Protein AF-A0A4Y6I8L6-F1 (afdb_monomer_lite)

Structure (mmCIF, N/CA/C/O backbone):
data_AF-A0A4Y6I8L6-F1
#
_entry.id   AF-A0A4Y6I8L6-F1
#
loop_
_atom_site.group_PDB
_atom_site.id
_atom_site.type_symbol
_atom_site.label_atom_id
_atom_site.label_alt_id
_atom_site.label_comp_id
_atom_site.label_asym_id
_atom_site.label_entity_id
_atom_site.label_seq_id
_atom_site.pdbx_PDB_ins_code
_ato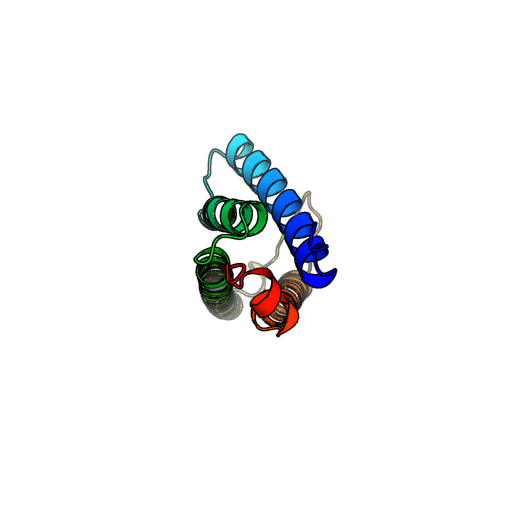m_site.Cartn_x
_atom_site.Cartn_y
_atom_site.Cartn_z
_atom_site.occupancy
_atom_site.B_iso_or_equiv
_atom_site.auth_seq_id
_atom_site.auth_comp_id
_atom_site.auth_asym_id
_atom_site.auth_atom_id
_atom_site.pdbx_PDB_model_num
ATOM 1 N N . MET A 1 1 ? 13.754 8.228 -23.280 1.00 47.00 1 MET A N 1
ATOM 2 C CA . MET A 1 1 ? 13.372 7.920 -21.880 1.00 47.00 1 MET A CA 1
ATOM 3 C C . MET A 1 1 ? 12.132 7.031 -21.893 1.00 47.00 1 MET A C 1
ATOM 5 O O . MET A 1 1 ? 11.126 7.441 -22.453 1.00 47.00 1 MET A O 1
ATOM 9 N N . LYS A 1 2 ? 12.188 5.802 -21.356 1.00 55.47 2 LYS A N 1
ATOM 10 C CA . LYS A 1 2 ? 11.017 4.900 -21.295 1.00 55.47 2 LYS A CA 1
ATOM 11 C C . LYS A 1 2 ? 9.965 5.553 -20.383 1.00 55.47 2 LYS A C 1
ATOM 13 O O . LYS A 1 2 ? 10.289 5.805 -19.221 1.00 55.47 2 LYS A O 1
ATOM 18 N N . SER A 1 3 ? 8.791 5.900 -20.911 1.00 67.31 3 SER A N 1
ATOM 19 C CA . SER A 1 3 ? 7.753 6.642 -20.174 1.00 67.31 3 SER A CA 1
ATOM 20 C C . SER A 1 3 ? 7.260 5.863 -18.949 1.00 67.31 3 SER A C 1
ATOM 22 O O . SER A 1 3 ? 7.286 4.630 -18.948 1.00 67.31 3 SER A O 1
ATOM 24 N N . TYR A 1 4 ? 6.845 6.573 -17.897 1.00 75.00 4 TYR A N 1
ATOM 25 C CA . TYR A 1 4 ? 6.211 5.950 -16.736 1.00 75.00 4 TYR A CA 1
ATOM 26 C C . TYR A 1 4 ? 4.853 5.379 -17.156 1.00 75.00 4 TYR A C 1
ATOM 28 O O . TYR A 1 4 ? 4.028 6.119 -17.695 1.00 75.00 4 TYR A O 1
ATOM 36 N N . PRO A 1 5 ? 4.579 4.089 -16.906 1.00 85.38 5 PRO A N 1
ATOM 37 C CA . PRO A 1 5 ? 3.242 3.571 -17.096 1.00 85.38 5 PRO A CA 1
ATOM 38 C C . PRO A 1 5 ? 2.271 4.307 -16.179 1.00 85.38 5 PRO A C 1
ATOM 40 O O . PRO A 1 5 ? 2.541 4.449 -14.984 1.00 85.38 5 PRO A O 1
ATOM 43 N N . TRP A 1 6 ? 1.129 4.712 -16.731 1.00 84.50 6 TRP A N 1
ATOM 44 C CA . TRP A 1 6 ? 0.060 5.399 -16.002 1.00 84.50 6 TRP A CA 1
ATOM 45 C C . TRP A 1 6 ? -0.254 4.792 -14.620 1.00 84.50 6 TRP A C 1
ATOM 47 O O . TRP A 1 6 ? -0.285 5.552 -13.654 1.00 84.50 6 TRP A O 1
ATOM 57 N N . PRO A 1 7 ? -0.383 3.454 -14.474 1.00 87.31 7 PRO A N 1
ATOM 58 C CA . PRO A 1 7 ? -0.692 2.836 -13.181 1.00 87.31 7 PRO A CA 1
ATOM 59 C C . PRO A 1 7 ? 0.379 3.058 -12.103 1.00 87.31 7 PRO A C 1
ATOM 61 O O . PRO A 1 7 ? 0.062 3.212 -10.927 1.00 87.31 7 PRO A O 1
ATOM 64 N N . ILE A 1 8 ? 1.658 3.080 -12.492 1.00 87.31 8 ILE A N 1
ATOM 65 C CA . ILE A 1 8 ? 2.766 3.320 -11.558 1.00 87.31 8 ILE A CA 1
ATOM 66 C C . ILE A 1 8 ? 2.837 4.805 -11.228 1.00 87.31 8 ILE A C 1
ATOM 68 O O . ILE A 1 8 ? 3.032 5.153 -10.074 1.00 87.31 8 ILE A O 1
ATOM 72 N N . ALA A 1 9 ? 2.644 5.682 -12.217 1.00 89.12 9 ALA A N 1
ATOM 73 C CA . ALA A 1 9 ? 2.649 7.123 -11.993 1.00 89.12 9 ALA A CA 1
ATOM 74 C C . ALA A 1 9 ? 1.577 7.542 -10.975 1.00 89.12 9 ALA A C 1
ATOM 76 O O . ALA A 1 9 ? 1.890 8.250 -10.020 1.00 89.12 9 ALA A O 1
ATOM 77 N N . SER A 1 10 ? 0.342 7.048 -11.124 1.00 88.81 10 SER A N 1
ATOM 78 C CA . SER A 1 10 ? -0.731 7.319 -10.163 1.00 88.81 10 SER A CA 1
ATOM 79 C C . SER A 1 10 ? -0.404 6.778 -8.773 1.00 88.81 10 SER A C 1
ATOM 81 O O . SER A 1 10 ? -0.583 7.486 -7.786 1.00 88.81 10 SER A O 1
ATOM 83 N N . LEU A 1 11 ? 0.135 5.555 -8.689 1.00 90.62 11 LEU A N 1
ATOM 84 C CA . LEU A 1 11 ? 0.525 4.949 -7.417 1.00 90.62 11 LEU A CA 1
ATOM 85 C C . LEU A 1 11 ? 1.620 5.763 -6.714 1.00 90.62 11 LEU A C 1
ATOM 87 O O . LEU A 1 11 ? 1.514 6.032 -5.522 1.00 90.62 11 LEU A O 1
ATOM 91 N N . THR A 1 12 ? 2.632 6.211 -7.458 1.00 90.56 12 THR A N 1
ATOM 92 C CA . THR A 1 12 ? 3.716 7.052 -6.940 1.00 90.56 12 THR A CA 1
ATOM 93 C C . THR A 1 12 ? 3.194 8.380 -6.408 1.00 90.56 12 THR A C 1
ATOM 95 O O . THR A 1 12 ? 3.625 8.808 -5.343 1.00 90.56 12 THR A O 1
ATOM 98 N N . ILE A 1 13 ? 2.250 9.024 -7.101 1.00 91.19 13 ILE A N 1
ATOM 99 C CA . ILE A 1 13 ? 1.636 10.275 -6.629 1.00 91.19 13 ILE A CA 1
ATOM 100 C C . ILE A 1 13 ? 0.877 10.033 -5.321 1.00 91.19 13 ILE A C 1
ATOM 102 O O . ILE A 1 13 ? 1.076 10.770 -4.356 1.00 91.19 13 ILE A O 1
ATOM 106 N N . CYS A 1 14 ? 0.063 8.976 -5.249 1.00 90.19 14 CYS A N 1
ATOM 107 C CA . CYS A 1 14 ? -0.633 8.605 -4.017 1.00 90.19 14 CYS A CA 1
ATOM 108 C C . CYS A 1 14 ? 0.345 8.329 -2.870 1.00 90.19 14 CYS A C 1
ATOM 110 O O . CYS A 1 14 ? 0.106 8.753 -1.744 1.00 90.19 14 CYS A O 1
ATOM 112 N N . TYR A 1 15 ? 1.455 7.651 -3.157 1.00 90.75 15 TYR A N 1
ATOM 113 C CA . TYR A 1 15 ? 2.481 7.342 -2.167 1.00 90.75 15 TYR A CA 1
ATOM 114 C C . TYR A 1 15 ? 3.207 8.601 -1.694 1.00 90.75 15 TYR A C 1
ATOM 116 O O . TYR A 1 15 ? 3.404 8.782 -0.499 1.00 90.75 15 TYR A O 1
ATOM 124 N N . LEU A 1 16 ? 3.536 9.527 -2.592 1.00 91.12 16 LEU A N 1
ATOM 125 C CA . LEU A 1 16 ? 4.123 10.808 -2.203 1.00 91.12 16 LEU A CA 1
ATOM 126 C C . LEU A 1 16 ? 3.185 11.594 -1.281 1.00 91.12 16 LEU A C 1
ATOM 128 O O . LEU A 1 16 ? 3.625 12.056 -0.234 1.00 91.12 16 LEU A O 1
ATOM 132 N N . LEU A 1 17 ? 1.895 11.684 -1.618 1.00 91.06 17 LEU A N 1
ATOM 133 C CA . LEU A 1 17 ? 0.897 12.348 -0.772 1.00 91.06 17 LEU A CA 1
ATOM 134 C C . LEU A 1 17 ? 0.732 11.652 0.588 1.00 91.06 17 LEU A C 1
ATOM 136 O O . LEU A 1 17 ? 0.656 12.312 1.620 1.00 91.06 17 LEU A O 1
ATOM 140 N N . ALA A 1 18 ? 0.703 10.319 0.614 1.00 87.69 18 ALA A N 1
ATOM 141 C CA . ALA A 1 18 ? 0.604 9.563 1.858 1.00 87.69 18 ALA A CA 1
ATOM 142 C C . ALA A 1 18 ? 1.859 9.726 2.731 1.00 87.69 18 ALA A C 1
ATOM 144 O O . ALA A 1 18 ? 1.746 9.868 3.947 1.00 87.69 18 ALA A O 1
ATOM 145 N N . ALA A 1 19 ? 3.048 9.750 2.127 1.00 87.75 19 ALA A N 1
ATOM 146 C CA . ALA A 1 19 ? 4.305 9.958 2.832 1.00 87.75 19 ALA A CA 1
ATOM 147 C C . ALA A 1 19 ? 4.394 11.369 3.428 1.00 87.75 19 ALA A C 1
ATOM 149 O O . ALA A 1 19 ? 4.793 11.506 4.584 1.00 87.75 19 ALA A O 1
ATOM 150 N N . THR A 1 20 ? 3.979 12.408 2.692 1.00 88.88 20 THR A N 1
ATOM 151 C CA . THR A 1 20 ? 3.972 13.779 3.222 1.00 88.88 20 THR A CA 1
ATOM 152 C C . THR A 1 20 ? 2.972 13.942 4.362 1.00 88.88 20 THR A C 1
ATOM 154 O O . THR A 1 20 ? 3.345 14.480 5.401 1.00 88.88 20 THR A O 1
ATOM 157 N N . LEU A 1 21 ? 1.750 13.413 4.224 1.00 88.06 21 LEU A N 1
ATOM 158 C CA . LEU A 1 21 ? 0.750 13.401 5.301 1.00 88.06 21 LEU A CA 1
ATOM 159 C C . LEU A 1 21 ? 1.209 12.580 6.515 1.00 88.06 21 LEU A C 1
ATOM 161 O O . LEU A 1 21 ? 0.981 12.954 7.663 1.00 88.06 21 LEU A O 1
ATOM 165 N N . GLY A 1 22 ? 1.880 11.455 6.271 1.00 84.62 22 GLY A N 1
ATOM 166 C CA . GLY A 1 22 ? 2.436 10.613 7.323 1.00 84.62 22 GLY A CA 1
ATOM 167 C C . GLY A 1 22 ? 3.560 11.307 8.090 1.00 84.62 22 GLY A C 1
ATOM 168 O O . GLY A 1 22 ? 3.630 11.183 9.310 1.00 84.62 22 GLY A O 1
ATOM 169 N N . MET A 1 23 ? 4.420 12.054 7.395 1.00 85.31 23 MET A N 1
ATOM 170 C CA . MET A 1 23 ? 5.480 12.846 8.020 1.00 85.31 23 MET A CA 1
ATOM 171 C C . MET A 1 23 ? 4.920 14.020 8.816 1.00 85.31 23 MET A C 1
ATOM 173 O O . MET A 1 23 ? 5.354 14.226 9.946 1.00 85.31 23 MET A O 1
ATOM 177 N N . THR A 1 24 ? 3.947 14.763 8.278 1.00 85.88 24 THR A N 1
ATOM 178 C CA . THR A 1 24 ? 3.318 15.856 9.033 1.00 85.88 24 THR A CA 1
ATOM 179 C C . THR A 1 24 ? 2.654 15.329 10.299 1.00 85.88 24 THR A C 1
ATOM 181 O O . THR A 1 24 ? 2.906 15.880 11.366 1.00 85.88 24 THR A O 1
ATOM 184 N N . TYR A 1 25 ? 1.918 14.214 10.217 1.00 83.06 25 TYR A N 1
ATOM 185 C CA . TYR A 1 25 ? 1.342 13.557 11.393 1.00 83.06 25 TYR A CA 1
ATOM 186 C C . TYR A 1 25 ? 2.412 13.126 12.406 1.00 83.06 25 TYR A C 1
ATOM 188 O O . TYR A 1 25 ? 2.284 13.398 13.600 1.00 83.06 25 TYR A O 1
ATOM 196 N N . ALA A 1 26 ? 3.495 12.496 11.943 1.00 85.25 26 ALA A N 1
ATOM 197 C CA . ALA A 1 26 ? 4.569 12.043 12.821 1.00 85.25 26 ALA A CA 1
ATOM 198 C C . ALA A 1 26 ? 5.243 13.199 13.573 1.00 85.25 26 ALA A C 1
ATOM 200 O O . ALA A 1 26 ? 5.537 13.064 14.760 1.00 85.25 26 ALA A O 1
ATOM 201 N N . ILE A 1 27 ? 5.436 14.341 12.905 1.00 85.88 27 ILE A N 1
ATOM 202 C CA . ILE A 1 27 ? 5.987 15.556 13.516 1.00 85.88 27 ILE A CA 1
ATOM 203 C C . ILE A 1 27 ? 5.011 16.122 14.553 1.00 85.88 27 ILE A C 1
ATOM 205 O O . ILE A 1 27 ? 5.424 16.437 15.665 1.00 85.88 27 ILE A O 1
ATOM 209 N N . THR A 1 28 ? 3.719 16.228 14.226 1.00 87.38 28 THR A N 1
ATOM 210 C CA . THR A 1 28 ? 2.723 16.824 15.134 1.00 87.38 28 THR A CA 1
ATOM 211 C C . THR A 1 28 ? 2.402 15.953 16.343 1.00 87.38 28 THR A C 1
ATOM 213 O O . THR A 1 28 ? 2.076 16.474 17.404 1.00 87.38 28 THR A O 1
ATOM 216 N N . SER A 1 29 ? 2.469 14.631 16.191 1.00 83.19 29 SER A N 1
ATOM 217 C C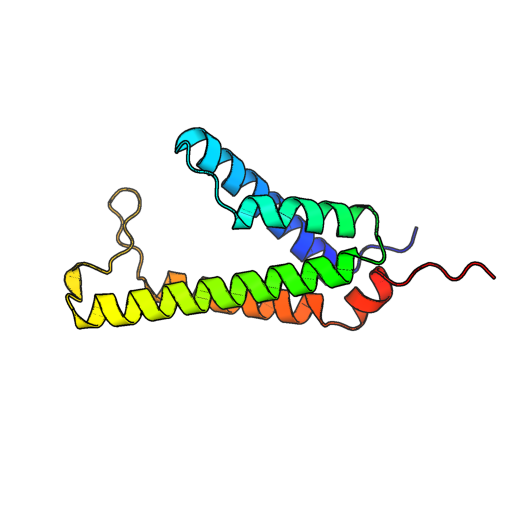A . SER A 1 29 ? 2.049 13.671 17.217 1.00 83.19 29 SER A CA 1
ATOM 218 C C . SER A 1 29 ? 3.219 12.992 17.931 1.00 83.19 29 SER A C 1
ATOM 220 O O . SER A 1 29 ? 2.979 12.130 18.771 1.00 83.19 29 SER A O 1
ATOM 222 N N . ALA A 1 30 ? 4.467 13.341 17.584 1.00 81.12 30 ALA A N 1
ATOM 223 C CA . ALA A 1 30 ? 5.693 12.686 18.055 1.00 81.12 30 ALA A CA 1
ATOM 224 C C . ALA A 1 30 ? 5.652 11.146 17.931 1.00 81.12 30 ALA A C 1
ATOM 226 O O . ALA A 1 30 ? 6.282 10.427 18.706 1.00 81.12 30 ALA A O 1
ATOM 227 N N . ASN A 1 31 ? 4.888 10.633 16.960 1.00 80.69 31 ASN A N 1
ATOM 228 C CA . ASN A 1 31 ? 4.608 9.212 16.805 1.00 80.69 31 ASN A CA 1
ATOM 229 C C . ASN A 1 31 ? 4.973 8.762 15.389 1.00 80.69 31 ASN A C 1
ATOM 231 O O . ASN A 1 31 ? 4.320 9.123 14.407 1.00 80.69 31 ASN A O 1
ATOM 235 N N . LEU A 1 32 ? 6.057 7.996 15.281 1.00 76.38 32 LEU A N 1
ATOM 236 C CA . LEU A 1 32 ? 6.559 7.509 14.003 1.00 76.38 32 LEU A CA 1
ATOM 237 C C . LEU A 1 32 ? 5.760 6.291 13.543 1.00 76.38 32 LEU A C 1
ATOM 239 O O . LEU A 1 32 ? 5.809 5.222 14.147 1.00 76.38 32 LEU A O 1
ATOM 243 N N . ASN A 1 33 ? 5.079 6.437 12.409 1.00 75.62 33 ASN A N 1
ATOM 244 C CA . ASN A 1 33 ? 4.382 5.331 11.775 1.00 75.62 33 ASN A CA 1
ATOM 245 C C . ASN A 1 33 ? 5.332 4.540 10.855 1.00 75.62 33 ASN A C 1
ATOM 247 O O . ASN A 1 33 ? 5.805 5.048 9.833 1.00 75.62 33 ASN A O 1
ATOM 251 N N . LEU A 1 34 ? 5.560 3.266 11.189 1.00 76.50 34 LEU A N 1
ATOM 252 C CA . LEU A 1 34 ? 6.382 2.335 10.408 1.00 76.50 34 LEU A CA 1
ATOM 253 C C . LEU A 1 34 ? 5.887 2.164 8.960 1.00 76.50 34 LEU A C 1
ATOM 255 O O . LEU A 1 34 ? 6.704 1.963 8.061 1.00 76.50 34 LEU A O 1
ATOM 259 N N . PHE A 1 35 ? 4.582 2.301 8.697 1.00 75.88 35 PHE A N 1
ATOM 260 C CA . PHE A 1 35 ? 4.030 2.221 7.339 1.00 75.88 35 PHE A CA 1
ATOM 261 C C . PHE A 1 35 ? 4.450 3.405 6.463 1.00 75.88 35 PHE A C 1
ATOM 263 O O . PHE A 1 35 ? 4.693 3.222 5.268 1.00 75.88 35 PHE A O 1
ATOM 270 N N . SER A 1 36 ? 4.585 4.598 7.047 1.00 79.88 36 SER A N 1
ATOM 271 C CA . SER A 1 36 ? 5.073 5.791 6.344 1.00 79.88 36 SER A CA 1
ATOM 272 C C . SER A 1 36 ? 6.572 5.685 6.056 1.00 79.88 36 SER A C 1
ATOM 274 O O . SER A 1 36 ? 7.024 6.045 4.973 1.00 79.88 36 SER A O 1
ATOM 276 N N . LEU A 1 37 ? 7.344 5.121 6.991 1.00 82.75 37 LEU A N 1
ATOM 277 C CA . LEU A 1 37 ? 8.780 4.884 6.806 1.00 82.75 37 LEU A CA 1
ATOM 278 C C . LEU A 1 37 ? 9.057 3.808 5.750 1.00 82.75 37 LEU A C 1
ATOM 280 O O . LEU A 1 37 ? 9.921 3.997 4.897 1.00 82.75 37 LEU A O 1
ATOM 284 N N . GLY A 1 38 ? 8.291 2.711 5.754 1.00 83.69 38 GLY A N 1
ATOM 285 C CA . GLY A 1 38 ? 8.423 1.627 4.775 1.00 83.69 38 GLY A CA 1
ATOM 286 C C . GLY A 1 38 ? 8.130 2.051 3.331 1.00 83.69 38 GLY A C 1
ATOM 287 O O . GLY A 1 38 ? 8.600 1.407 2.396 1.00 83.69 38 GLY A O 1
ATOM 288 N N . MET A 1 39 ? 7.414 3.160 3.135 1.00 89.06 39 MET A N 1
ATOM 289 C CA . MET A 1 39 ? 7.116 3.705 1.811 1.00 89.06 39 MET A CA 1
ATOM 290 C C . MET A 1 39 ? 8.323 4.399 1.162 1.00 89.06 39 MET A C 1
ATOM 292 O O . MET A 1 39 ? 8.447 4.400 -0.063 1.00 89.06 39 MET A O 1
ATOM 296 N N . ILE A 1 40 ? 9.239 4.956 1.961 1.00 89.81 40 ILE A N 1
ATOM 297 C CA . ILE A 1 40 ? 10.435 5.661 1.475 1.00 89.81 40 ILE A CA 1
ATOM 298 C C . ILE A 1 40 ? 11.300 4.764 0.573 1.00 89.81 40 ILE A C 1
ATOM 300 O O . ILE A 1 40 ? 11.540 5.148 -0.574 1.00 89.81 40 ILE A O 1
ATOM 304 N N . PRO A 1 41 ? 11.746 3.564 1.000 1.00 89.81 41 PRO A N 1
ATOM 305 C CA . PRO A 1 41 ? 12.550 2.705 0.138 1.00 89.81 41 PRO A CA 1
ATOM 306 C C . PRO A 1 41 ? 11.785 2.257 -1.115 1.00 89.81 41 PRO A C 1
ATOM 308 O O . PRO A 1 41 ? 12.391 2.136 -2.176 1.00 89.81 41 PRO A O 1
ATOM 311 N N . VAL A 1 42 ? 10.458 2.090 -1.050 1.00 92.50 42 VAL A N 1
ATOM 312 C CA . VAL A 1 42 ? 9.636 1.783 -2.236 1.00 92.50 42 VAL A CA 1
ATOM 313 C C . VAL A 1 42 ? 9.680 2.929 -3.250 1.00 92.50 42 VAL A C 1
ATOM 315 O O . VAL A 1 42 ? 9.922 2.689 -4.434 1.00 92.50 42 VAL A O 1
ATOM 318 N N . LEU A 1 43 ? 9.506 4.173 -2.794 1.00 92.50 43 LEU A N 1
ATOM 319 C CA . LEU A 1 43 ? 9.595 5.368 -3.637 1.00 92.50 43 LEU A CA 1
ATOM 320 C C . LEU A 1 43 ? 10.983 5.517 -4.271 1.00 92.50 43 LEU A C 1
ATOM 322 O O . LEU A 1 43 ? 11.080 5.784 -5.469 1.00 92.50 43 LEU A O 1
ATOM 326 N N . VAL A 1 44 ? 12.050 5.274 -3.503 1.00 92.50 44 VAL A N 1
ATOM 327 C CA . VAL A 1 44 ? 13.429 5.271 -4.019 1.00 92.50 44 VAL A CA 1
ATOM 328 C C . VAL A 1 44 ? 13.603 4.201 -5.099 1.00 92.50 44 VAL A C 1
ATOM 330 O O . VAL A 1 44 ? 14.155 4.484 -6.162 1.00 92.50 44 VAL A O 1
ATOM 333 N N . GLY A 1 45 ? 13.078 2.993 -4.877 1.00 90.75 45 GLY A N 1
ATOM 334 C CA . GLY A 1 45 ? 13.134 1.903 -5.851 1.00 90.75 45 GLY A CA 1
ATOM 335 C C . GLY A 1 45 ? 12.414 2.232 -7.156 1.00 90.75 45 GLY A C 1
ATOM 336 O O . GLY A 1 45 ? 12.950 1.969 -8.233 1.00 90.75 45 GLY A O 1
ATOM 337 N N . ILE A 1 46 ? 11.231 2.851 -7.074 1.00 90.38 46 ILE A N 1
ATOM 338 C CA . ILE A 1 46 ? 10.468 3.316 -8.243 1.00 90.38 46 ILE A CA 1
ATOM 339 C C . ILE A 1 46 ? 11.238 4.406 -8.999 1.00 90.38 46 ILE A C 1
ATOM 341 O O . ILE A 1 46 ? 11.358 4.324 -10.222 1.00 90.38 46 ILE A O 1
ATOM 345 N N . TYR A 1 47 ? 11.771 5.400 -8.284 1.00 90.75 47 TYR A N 1
ATOM 346 C CA . TYR A 1 47 ? 12.501 6.523 -8.875 1.00 90.75 47 TYR A CA 1
ATOM 347 C C . TYR A 1 47 ? 13.763 6.063 -9.614 1.00 90.75 47 TYR A C 1
ATOM 349 O O . TYR A 1 47 ? 13.985 6.449 -10.762 1.00 90.75 47 TYR A O 1
ATOM 357 N N . LEU A 1 48 ? 14.550 5.185 -8.985 1.00 89.94 48 LEU A N 1
ATOM 358 C CA . LEU A 1 48 ? 15.777 4.634 -9.563 1.00 89.94 48 LEU A CA 1
ATOM 359 C C . LEU A 1 48 ? 15.523 3.526 -10.592 1.00 89.94 48 LEU A C 1
ATOM 361 O O . LEU A 1 48 ? 16.458 3.107 -11.268 1.00 89.94 48 LEU A O 1
ATOM 365 N N . ARG A 1 49 ? 14.280 3.035 -10.707 1.00 86.62 49 ARG A N 1
ATOM 366 C CA . ARG A 1 49 ? 13.919 1.845 -11.502 1.00 86.62 49 ARG A CA 1
ATOM 367 C C . ARG A 1 49 ? 14.789 0.636 -11.167 1.00 86.62 49 ARG A C 1
ATOM 369 O O . ARG A 1 49 ? 15.142 -0.144 -12.045 1.00 86.62 49 ARG A O 1
ATOM 376 N N . ALA A 1 50 ? 15.149 0.512 -9.897 1.00 87.94 50 ALA A N 1
ATOM 377 C CA . ALA A 1 50 ? 16.052 -0.528 -9.452 1.00 87.94 50 ALA A CA 1
ATOM 378 C C . ALA A 1 50 ? 15.369 -1.899 -9.511 1.00 87.94 50 ALA A C 1
ATOM 380 O O . ALA A 1 50 ? 14.180 -2.014 -9.206 1.00 87.94 50 ALA A O 1
ATOM 381 N N . ASP A 1 51 ? 16.129 -2.949 -9.816 1.00 84.25 51 ASP A N 1
ATOM 382 C CA . ASP A 1 51 ? 15.607 -4.319 -9.934 1.00 84.25 51 ASP A CA 1
ATOM 383 C C . ASP A 1 51 ? 14.930 -4.802 -8.634 1.00 84.25 51 ASP A C 1
ATOM 385 O O . ASP A 1 51 ? 13.946 -5.546 -8.655 1.00 84.25 51 ASP A O 1
ATOM 389 N N . TRP A 1 52 ? 15.399 -4.310 -7.481 1.00 88.44 52 TRP A N 1
ATOM 390 C CA . TRP A 1 52 ? 14.811 -4.582 -6.167 1.00 88.44 52 TRP A CA 1
ATOM 391 C C . TRP A 1 52 ? 13.512 -3.807 -5.895 1.00 88.44 52 TRP A C 1
ATOM 393 O O . TRP A 1 52 ? 12.751 -4.181 -5.001 1.00 88.44 52 TRP A O 1
ATOM 403 N N . GLY A 1 53 ? 13.219 -2.748 -6.656 1.00 90.88 53 GLY A N 1
ATOM 404 C CA . GLY A 1 53 ? 12.061 -1.876 -6.442 1.00 90.88 53 GLY A CA 1
ATOM 405 C C . GLY A 1 53 ? 10.731 -2.614 -6.586 1.00 90.88 53 GLY A C 1
ATOM 406 O O . GLY A 1 53 ? 9.814 -2.403 -5.793 1.00 90.88 53 GLY A O 1
ATOM 407 N N . LEU A 1 54 ? 10.647 -3.560 -7.528 1.00 91.69 54 LEU A N 1
ATOM 408 C CA . LEU A 1 54 ? 9.469 -4.417 -7.685 1.00 91.69 54 LEU A CA 1
ATOM 409 C C . LEU A 1 54 ? 9.256 -5.333 -6.473 1.00 91.69 54 LEU A C 1
ATOM 411 O O . LEU A 1 54 ? 8.118 -5.553 -6.055 1.00 91.69 54 LEU A O 1
ATOM 415 N N . LEU A 1 55 ? 10.345 -5.884 -5.930 1.00 93.50 55 LEU A N 1
ATOM 416 C CA . LEU A 1 55 ? 10.297 -6.764 -4.768 1.00 93.50 55 LEU A CA 1
ATOM 417 C C . LEU A 1 55 ? 9.843 -5.989 -3.530 1.00 93.50 55 LEU A C 1
ATOM 419 O O . LEU A 1 55 ? 8.915 -6.430 -2.855 1.00 93.50 55 LEU A O 1
ATOM 423 N N . LEU A 1 56 ? 10.425 -4.812 -3.280 1.00 93.69 56 LEU A N 1
ATOM 424 C CA . LEU A 1 56 ? 10.027 -3.971 -2.150 1.00 93.69 56 LEU A CA 1
ATOM 425 C C . LEU A 1 56 ? 8.593 -3.464 -2.273 1.00 93.69 56 LEU A C 1
ATOM 427 O O . LEU A 1 56 ? 7.880 -3.479 -1.276 1.00 93.69 56 LEU A O 1
ATOM 431 N N . LEU A 1 57 ? 8.134 -3.084 -3.470 1.00 92.75 57 LEU A N 1
ATOM 432 C CA . LEU A 1 57 ? 6.740 -2.687 -3.681 1.00 92.75 57 LEU A CA 1
ATOM 433 C C . LEU A 1 57 ? 5.771 -3.810 -3.280 1.00 92.75 57 LEU A C 1
ATOM 435 O O . LEU A 1 57 ? 4.807 -3.578 -2.555 1.00 92.75 57 LEU A O 1
ATOM 439 N N . ARG A 1 58 ? 6.036 -5.044 -3.723 1.00 94.56 58 ARG A N 1
ATOM 440 C CA . ARG A 1 58 ? 5.190 -6.200 -3.388 1.00 94.56 58 ARG A CA 1
ATOM 441 C C . ARG A 1 58 ? 5.244 -6.545 -1.906 1.00 94.56 58 ARG A C 1
ATOM 443 O O . ARG A 1 58 ? 4.204 -6.840 -1.323 1.00 94.56 58 ARG A O 1
ATOM 450 N N . LEU A 1 59 ? 6.431 -6.491 -1.303 1.00 93.88 59 LEU A N 1
ATOM 451 C CA . LEU A 1 59 ? 6.609 -6.740 0.125 1.00 93.88 59 LEU A CA 1
ATOM 452 C C . LEU A 1 59 ? 5.863 -5.696 0.963 1.00 93.88 59 LEU A C 1
ATOM 454 O O . LEU A 1 59 ? 5.149 -6.054 1.894 1.00 93.88 59 LEU A O 1
ATOM 458 N N . TYR A 1 60 ? 5.975 -4.421 0.595 1.00 92.75 60 TYR A N 1
ATOM 459 C CA . TYR A 1 60 ? 5.283 -3.320 1.255 1.00 92.75 60 TYR A CA 1
ATOM 460 C C . TYR A 1 60 ? 3.763 -3.509 1.232 1.00 92.75 60 TYR A C 1
ATOM 462 O O . TYR A 1 60 ? 3.115 -3.446 2.274 1.00 92.75 60 TYR A O 1
ATOM 470 N N . ILE A 1 61 ? 3.205 -3.836 0.064 1.00 92.94 61 ILE A N 1
ATOM 471 C CA . ILE A 1 61 ? 1.772 -4.108 -0.093 1.00 92.94 61 ILE A CA 1
ATOM 472 C C . ILE A 1 61 ? 1.352 -5.332 0.734 1.00 92.94 61 ILE A C 1
ATOM 474 O O . ILE A 1 61 ? 0.300 -5.302 1.369 1.00 92.94 61 ILE A O 1
ATOM 478 N N . ALA A 1 62 ? 2.159 -6.396 0.782 1.00 93.06 62 ALA A N 1
ATOM 479 C CA . ALA A 1 62 ? 1.861 -7.571 1.601 1.00 93.06 62 ALA A CA 1
ATOM 480 C C . ALA A 1 62 ? 1.836 -7.240 3.105 1.00 93.06 62 ALA A C 1
ATOM 482 O O . ALA A 1 62 ? 0.915 -7.646 3.812 1.00 93.06 62 ALA A O 1
ATOM 483 N N . ILE A 1 63 ? 2.800 -6.451 3.586 1.00 93.00 63 ILE A N 1
ATOM 484 C CA . ILE A 1 63 ? 2.849 -5.992 4.981 1.00 93.00 63 ILE A CA 1
ATOM 485 C C . ILE A 1 63 ? 1.641 -5.101 5.306 1.00 93.00 63 ILE A C 1
ATOM 487 O O . ILE A 1 63 ? 1.028 -5.267 6.359 1.00 93.00 63 ILE A O 1
ATOM 491 N N . GLN A 1 64 ? 1.245 -4.201 4.399 1.00 91.38 64 GLN A N 1
ATOM 492 C CA . GLN A 1 64 ? 0.026 -3.402 4.564 1.00 91.38 64 GLN A CA 1
ATOM 493 C C . GLN A 1 64 ? -1.233 -4.273 4.647 1.00 91.38 64 GLN A C 1
ATOM 495 O O . GLN A 1 64 ? -2.086 -4.027 5.496 1.00 91.38 64 GLN A O 1
ATOM 500 N N . ALA A 1 65 ? -1.342 -5.320 3.825 1.00 92.44 65 ALA A N 1
ATOM 501 C CA . ALA A 1 65 ? -2.472 -6.244 3.894 1.00 92.44 65 ALA A CA 1
ATOM 502 C C . ALA A 1 65 ? -2.548 -6.945 5.260 1.00 92.44 65 ALA A C 1
ATOM 504 O O . ALA A 1 65 ? -3.621 -7.008 5.859 1.00 92.44 65 ALA A O 1
ATOM 505 N N . LEU A 1 66 ? -1.410 -7.417 5.783 1.00 92.81 66 LEU A N 1
ATOM 506 C CA . LEU A 1 66 ? -1.335 -8.019 7.117 1.00 92.81 66 LEU A CA 1
ATOM 507 C C . LEU A 1 66 ? -1.762 -7.032 8.208 1.00 92.81 66 LEU A C 1
ATOM 509 O O . LEU A 1 66 ? -2.513 -7.399 9.108 1.00 92.81 66 LEU A O 1
ATOM 513 N N . ALA A 1 67 ? -1.339 -5.773 8.101 1.00 89.88 67 ALA A N 1
ATOM 514 C CA . ALA A 1 67 ? -1.732 -4.726 9.032 1.00 89.88 67 ALA A CA 1
ATOM 515 C C . ALA A 1 67 ? -3.239 -4.454 9.002 1.00 89.88 67 ALA A C 1
ATOM 517 O O . ALA A 1 67 ? -3.869 -4.390 10.054 1.00 89.88 67 ALA A O 1
ATOM 518 N N . ILE A 1 68 ? -3.831 -4.352 7.808 1.00 89.62 68 ILE A N 1
ATOM 519 C CA . ILE A 1 68 ? -5.280 -4.179 7.648 1.00 89.62 68 ILE A CA 1
ATOM 520 C C . ILE A 1 68 ? -6.024 -5.369 8.259 1.00 89.62 68 ILE A C 1
ATOM 522 O O . ILE A 1 68 ? -6.998 -5.158 8.976 1.00 89.62 68 ILE A O 1
ATOM 526 N N . MET A 1 69 ? -5.562 -6.606 8.044 1.00 90.25 69 MET A N 1
ATOM 527 C CA . MET A 1 69 ? -6.185 -7.787 8.655 1.00 90.25 69 MET A CA 1
ATOM 528 C C . MET A 1 69 ? -6.077 -7.783 10.183 1.00 90.25 69 MET A C 1
ATOM 530 O O . MET A 1 69 ? -7.053 -8.107 10.862 1.00 90.25 69 MET A O 1
ATOM 534 N N . ALA A 1 70 ? -4.929 -7.380 10.734 1.00 90.56 70 ALA A N 1
ATOM 535 C CA . ALA A 1 70 ? -4.750 -7.254 12.177 1.00 90.56 70 ALA A CA 1
ATOM 536 C C . ALA A 1 70 ? -5.696 -6.192 12.762 1.00 90.56 70 ALA A C 1
ATOM 538 O O . ALA A 1 70 ? -6.407 -6.463 13.726 1.00 90.56 70 ALA A O 1
ATOM 539 N N . LEU A 1 71 ? -5.772 -5.014 12.135 1.00 88.00 71 LEU A N 1
ATOM 540 C CA . LEU A 1 71 ? -6.672 -3.934 12.546 1.00 88.00 71 LEU A CA 1
ATOM 541 C C . LEU A 1 71 ? -8.146 -4.338 12.426 1.00 88.00 71 LEU A C 1
ATOM 543 O O . LEU A 1 71 ? -8.925 -4.068 13.336 1.00 88.00 71 LEU A O 1
ATOM 547 N N . ALA A 1 72 ? -8.528 -5.019 11.344 1.00 85.00 72 ALA A N 1
ATOM 548 C CA . ALA A 1 72 ? -9.887 -5.510 11.144 1.00 85.00 72 ALA A CA 1
ATOM 549 C C . ALA A 1 72 ? -10.277 -6.545 12.206 1.00 85.00 72 ALA A C 1
ATOM 551 O O . ALA A 1 72 ? -11.358 -6.451 12.781 1.00 85.00 72 ALA A O 1
ATOM 552 N N . THR A 1 73 ? -9.386 -7.490 12.516 1.00 87.38 73 THR A N 1
ATOM 553 C CA . THR A 1 73 ? -9.618 -8.495 13.565 1.00 87.38 73 THR A CA 1
ATOM 554 C C . THR A 1 73 ? -9.817 -7.823 14.922 1.00 87.38 73 THR A C 1
ATOM 556 O O . THR A 1 73 ? -10.801 -8.097 15.608 1.00 87.38 73 THR A O 1
ATOM 559 N N . THR A 1 74 ? -8.942 -6.878 15.276 1.00 88.25 74 THR A N 1
ATOM 560 C CA . THR A 1 74 ? -9.067 -6.095 16.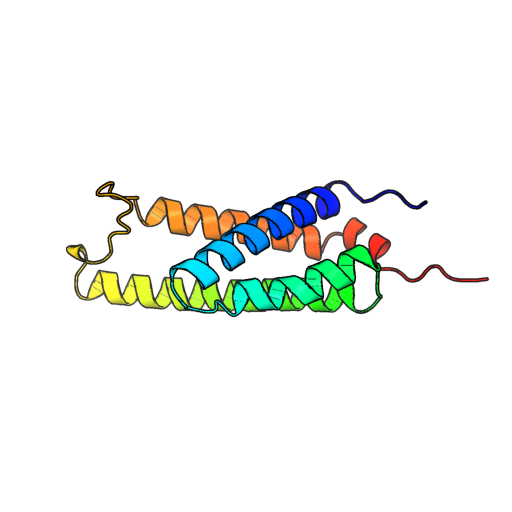512 1.00 88.25 74 THR A CA 1
ATOM 561 C C . THR A 1 74 ? -10.377 -5.310 16.554 1.00 88.25 74 THR A C 1
ATOM 563 O O . THR A 1 74 ? -11.047 -5.296 17.583 1.00 88.25 74 THR A O 1
ATOM 566 N N . ALA A 1 75 ? -10.788 -4.701 15.439 1.00 83.12 75 ALA A N 1
ATOM 567 C CA . ALA A 1 75 ? -12.041 -3.956 15.355 1.00 83.12 75 ALA A CA 1
ATOM 568 C C . ALA A 1 75 ? -13.276 -4.856 15.527 1.00 83.12 75 ALA A C 1
ATOM 570 O O . ALA A 1 75 ? -14.211 -4.474 16.227 1.00 83.12 75 ALA A O 1
ATOM 571 N N . VAL A 1 76 ? -13.276 -6.058 14.939 1.00 84.81 76 VAL A N 1
ATOM 572 C CA . VAL A 1 76 ? -14.365 -7.037 15.105 1.00 84.81 76 VAL A CA 1
ATOM 573 C C . VAL A 1 76 ? -14.475 -7.483 16.561 1.00 84.81 76 VAL A C 1
ATOM 575 O O . VAL A 1 76 ? -15.577 -7.494 17.107 1.00 84.81 76 VAL A O 1
ATOM 578 N N . ILE A 1 77 ? -13.349 -7.799 17.207 1.00 87.69 77 ILE A N 1
ATOM 579 C CA . ILE A 1 77 ? -13.327 -8.184 18.626 1.00 87.69 77 ILE A CA 1
ATOM 580 C C . ILE A 1 77 ? -13.837 -7.030 19.500 1.00 87.69 77 ILE A C 1
ATOM 582 O O . ILE A 1 77 ? -14.706 -7.234 20.344 1.00 87.69 77 ILE A O 1
ATOM 586 N N . ALA A 1 78 ? -13.357 -5.805 19.270 1.00 85.00 78 ALA A N 1
ATOM 587 C CA . ALA A 1 78 ? -13.805 -4.627 20.011 1.00 85.00 78 ALA A CA 1
ATOM 588 C C . ALA A 1 78 ? -15.314 -4.384 19.851 1.00 85.00 78 ALA A C 1
ATOM 590 O O . ALA A 1 78 ? -16.001 -4.082 20.825 1.00 85.00 78 ALA A O 1
ATOM 591 N N . TRP A 1 79 ? -15.847 -4.582 18.641 1.00 82.88 79 TRP A N 1
ATOM 592 C CA . TRP A 1 79 ? -17.274 -4.427 18.362 1.00 82.88 79 TRP A CA 1
ATOM 593 C C . TRP A 1 79 ? -18.133 -5.461 19.097 1.00 82.88 79 TRP A C 1
ATOM 595 O O . TRP A 1 79 ? -19.232 -5.132 19.539 1.00 82.88 79 TRP A O 1
ATOM 605 N N . GLN A 1 80 ? -17.622 -6.682 19.279 1.00 87.44 80 GLN A N 1
ATOM 606 C CA . GLN A 1 80 ? -18.294 -7.717 20.069 1.00 87.44 80 GLN A CA 1
ATOM 607 C C . GLN A 1 80 ? -18.309 -7.402 21.570 1.00 87.44 80 GLN A C 1
ATOM 609 O O . GLN A 1 80 ? -19.275 -7.749 22.245 1.00 87.44 80 GLN A O 1
ATOM 614 N N . ILE A 1 81 ? -17.263 -6.756 22.096 1.00 89.44 81 ILE A N 1
ATOM 615 C CA . ILE A 1 81 ? -17.172 -6.404 23.520 1.00 89.44 81 ILE A CA 1
ATOM 616 C C . ILE A 1 81 ? -18.051 -5.189 23.831 1.00 89.44 81 ILE A C 1
ATOM 618 O O . ILE A 1 81 ? -18.863 -5.241 24.753 1.00 89.44 81 ILE A O 1
ATOM 622 N N . ASN A 1 82 ? -17.896 -4.094 23.078 1.00 85.25 82 ASN A N 1
ATOM 623 C CA . ASN A 1 82 ? -18.666 -2.875 23.301 1.00 85.25 82 ASN A CA 1
ATOM 624 C C . ASN A 1 82 ? -18.909 -2.104 21.986 1.00 85.25 82 ASN A C 1
ATOM 626 O O . ASN A 1 82 ? -18.095 -1.272 21.575 1.00 85.25 82 ASN A O 1
ATOM 630 N N . PRO A 1 83 ? -20.051 -2.319 21.308 1.00 74.44 83 PRO A N 1
ATOM 631 C CA . PRO A 1 83 ? -20.279 -1.802 19.957 1.00 74.44 83 PRO A CA 1
ATOM 632 C C . PRO A 1 83 ? -20.364 -0.272 19.887 1.00 74.44 83 PRO A C 1
ATOM 634 O O . PRO A 1 83 ? -20.200 0.302 18.813 1.00 74.44 83 PRO A O 1
ATOM 637 N N . LYS A 1 84 ? -20.616 0.402 21.018 1.00 74.38 84 LYS A N 1
ATOM 638 C CA . LYS A 1 84 ? -20.749 1.866 21.088 1.00 74.38 84 LYS A CA 1
ATOM 639 C C . LYS A 1 84 ? -19.409 2.605 21.101 1.00 74.38 84 LYS A C 1
ATOM 641 O O . LYS A 1 84 ? -19.390 3.798 20.820 1.00 74.38 84 LYS A O 1
ATOM 646 N N . GLU A 1 85 ? -18.313 1.919 21.412 1.00 69.38 85 GLU A N 1
ATOM 647 C CA . GLU A 1 85 ? -16.981 2.532 21.527 1.00 69.38 85 GLU A CA 1
ATOM 648 C C . GLU A 1 85 ? -16.177 2.464 20.221 1.00 69.38 85 GLU A C 1
ATOM 650 O O . GLU A 1 85 ? -15.166 3.146 20.073 1.00 69.38 85 GLU A O 1
ATOM 655 N N . VAL A 1 86 ? -16.648 1.705 19.227 1.00 68.81 86 VAL A N 1
ATOM 656 C CA . VAL A 1 86 ? -15.951 1.508 17.947 1.00 68.81 86 VAL A CA 1
ATOM 657 C C . VAL A 1 86 ? -16.374 2.566 16.921 1.00 68.81 86 VAL A C 1
ATOM 659 O O . VAL A 1 86 ? -16.895 2.267 15.846 1.00 68.81 86 VAL A O 1
ATOM 662 N N . VAL A 1 87 ? -16.178 3.835 17.274 1.00 70.56 87 VAL A N 1
ATOM 663 C CA . VAL A 1 87 ? -16.492 4.988 16.420 1.00 70.56 87 VAL A CA 1
ATOM 664 C C . VAL A 1 87 ? -15.241 5.802 16.139 1.00 70.56 87 VAL A C 1
ATOM 666 O O . VAL A 1 87 ? -14.533 6.229 17.046 1.00 70.56 87 VAL A O 1
ATOM 669 N N . VAL A 1 88 ? -14.987 6.052 14.857 1.00 72.44 88 VAL A N 1
ATOM 670 C CA . VAL A 1 88 ? -13.924 6.960 14.431 1.00 72.44 88 VAL A CA 1
ATOM 671 C C . VAL A 1 88 ? -14.489 8.373 14.496 1.00 72.44 88 VAL A C 1
ATOM 673 O O . VAL A 1 88 ? -15.450 8.680 13.797 1.00 72.44 88 VAL A O 1
ATOM 676 N N . GLN A 1 89 ? -13.925 9.231 15.344 1.00 78.38 89 GLN A N 1
ATOM 677 C CA . GLN A 1 89 ? -14.339 10.630 15.451 1.00 78.38 89 GLN A CA 1
ATOM 678 C C . GLN A 1 89 ? -13.207 11.547 14.995 1.00 78.38 89 GLN A C 1
ATOM 680 O O . GLN A 1 89 ? -12.072 11.409 15.446 1.00 78.38 89 GLN A O 1
ATOM 685 N N . TRP A 1 90 ? -13.520 12.496 14.115 1.00 72.81 90 TRP A N 1
ATOM 686 C CA . TRP A 1 90 ? -12.591 13.537 13.679 1.00 72.81 90 TRP A CA 1
ATOM 687 C C . TRP A 1 90 ? -13.258 14.899 13.852 1.00 72.81 90 TRP A C 1
ATOM 689 O O . TRP A 1 90 ? -14.299 15.153 13.250 1.00 72.81 90 TRP A O 1
ATOM 699 N N . ASN A 1 91 ? -12.682 15.784 14.671 1.00 80.38 91 ASN A N 1
ATOM 700 C CA . ASN A 1 91 ? -13.248 17.108 14.982 1.00 80.38 91 ASN A CA 1
ATOM 701 C C . ASN A 1 91 ? -14.738 17.071 15.396 1.00 80.38 91 ASN A C 1
ATOM 703 O O . ASN A 1 91 ? -15.523 17.922 14.988 1.00 80.38 91 ASN A O 1
ATOM 707 N N . GLY A 1 92 ? -15.147 16.059 16.169 1.00 78.88 92 GLY A N 1
ATOM 708 C CA . GLY A 1 92 ? -16.539 15.879 16.608 1.00 78.88 92 GLY A CA 1
ATOM 709 C C . GLY A 1 92 ? -17.488 15.290 15.555 1.00 78.88 92 GLY A C 1
ATOM 710 O O . GLY A 1 92 ? -18.642 15.012 15.870 1.00 78.88 92 GLY A O 1
ATOM 711 N N . ILE A 1 93 ? -17.020 15.047 14.327 1.00 84.62 93 ILE A N 1
ATOM 712 C CA . ILE A 1 93 ? -17.779 14.340 13.291 1.00 84.62 93 ILE A CA 1
ATOM 713 C C . ILE A 1 93 ? -17.530 12.840 13.441 1.00 84.62 93 ILE A C 1
ATOM 715 O O . ILE A 1 93 ? -16.385 12.3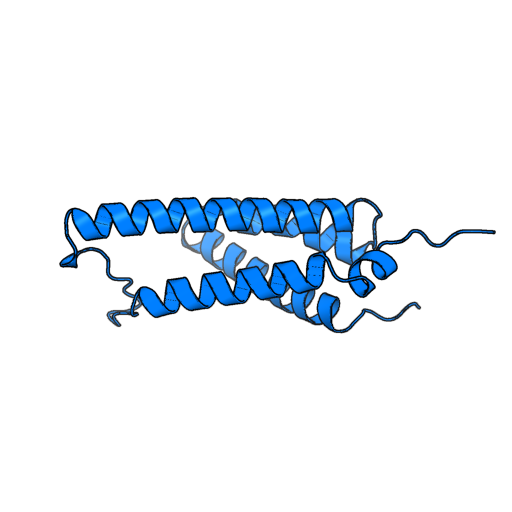83 13.403 1.00 84.62 93 ILE A O 1
ATOM 719 N N . VAL A 1 94 ? -18.609 12.069 13.585 1.00 83.06 94 VAL A N 1
ATOM 720 C CA . VAL A 1 94 ? -18.551 10.604 13.613 1.00 83.06 94 VAL A CA 1
ATOM 721 C C . VAL A 1 94 ? -18.414 10.097 12.181 1.00 83.06 94 VAL A C 1
ATOM 723 O O . VAL A 1 94 ? -19.331 10.222 11.371 1.00 83.06 94 VAL A O 1
ATOM 726 N N . ILE A 1 95 ? -17.260 9.519 11.868 1.00 82.44 95 ILE A N 1
ATOM 727 C CA . ILE A 1 95 ? -16.991 8.860 10.596 1.00 82.44 95 ILE A CA 1
ATOM 728 C C . ILE A 1 95 ? -17.459 7.404 10.719 1.00 82.44 95 ILE A C 1
ATOM 730 O O . ILE A 1 95 ? -16.971 6.671 11.587 1.00 82.44 95 ILE A O 1
ATOM 734 N N . PRO A 1 96 ? -18.379 6.944 9.851 1.00 81.88 96 PRO A N 1
ATOM 735 C CA . PRO A 1 96 ? -18.799 5.551 9.836 1.00 81.88 96 PRO A CA 1
ATOM 736 C C . PRO A 1 96 ? -17.601 4.625 9.611 1.00 81.88 96 PRO A C 1
ATOM 738 O O . PRO A 1 96 ? -16.931 4.703 8.579 1.00 81.88 96 PRO A O 1
ATOM 741 N N . ILE A 1 97 ? -17.350 3.704 10.543 1.00 79.81 97 ILE A N 1
ATOM 742 C CA . ILE A 1 97 ? -16.183 2.814 10.465 1.00 79.81 97 ILE A CA 1
ATOM 743 C C . ILE A 1 97 ? -16.194 1.933 9.209 1.00 79.81 97 ILE A C 1
ATOM 745 O O . ILE A 1 97 ? -15.145 1.654 8.632 1.00 79.81 97 ILE A O 1
ATOM 749 N N . GLY A 1 98 ? -17.385 1.577 8.715 1.00 80.69 98 GLY A N 1
ATOM 750 C CA . GLY A 1 98 ? -17.545 0.842 7.462 1.00 80.69 98 GLY A CA 1
ATOM 751 C C . GLY A 1 98 ? -16.951 1.572 6.253 1.00 80.69 98 GLY A C 1
ATOM 752 O O . GLY A 1 98 ? -16.363 0.923 5.393 1.00 80.69 98 GLY A O 1
ATOM 753 N N . LEU A 1 99 ? -17.015 2.910 6.206 1.00 83.75 99 LEU A N 1
ATOM 754 C CA . LEU A 1 99 ? -16.400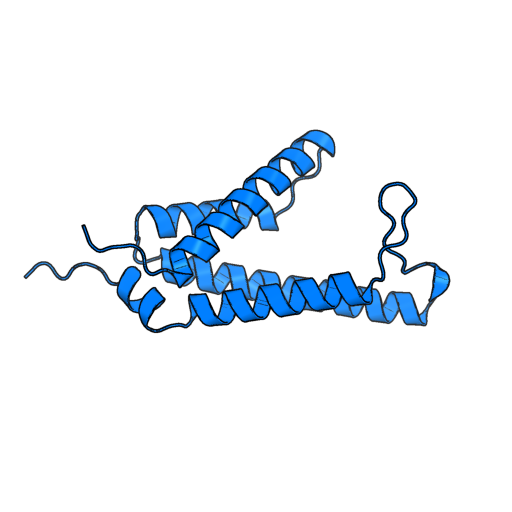 3.698 5.128 1.00 83.75 99 LEU A CA 1
ATOM 755 C C . LEU A 1 99 ? -14.871 3.680 5.211 1.00 83.75 99 LEU A C 1
ATOM 757 O O . LEU A 1 99 ? -14.190 3.610 4.186 1.00 83.75 99 LEU A O 1
ATOM 761 N N . VAL A 1 100 ? -14.322 3.692 6.426 1.00 83.69 100 VAL A N 1
ATOM 762 C CA . VAL A 1 100 ? -12.872 3.595 6.642 1.00 83.69 100 VAL A CA 1
ATOM 763 C C . VAL A 1 100 ? -12.370 2.225 6.187 1.00 83.69 100 VAL A C 1
ATOM 765 O O . VAL A 1 100 ? -11.419 2.140 5.415 1.00 83.69 100 VAL A O 1
ATOM 768 N N . ILE A 1 101 ? -13.061 1.152 6.577 1.00 84.00 101 ILE A N 1
ATOM 769 C CA . ILE A 1 101 ? -12.710 -0.217 6.177 1.00 84.00 101 ILE A CA 1
ATOM 770 C C . ILE A 1 101 ? -12.842 -0.389 4.659 1.00 84.00 101 ILE A C 1
ATOM 772 O O . ILE A 1 101 ? -11.919 -0.884 4.014 1.00 84.00 101 ILE A O 1
ATOM 776 N N . ALA A 1 102 ? -13.956 0.053 4.069 1.00 87.50 102 ALA A N 1
ATOM 777 C CA . ALA A 1 102 ? -14.181 -0.054 2.631 1.00 87.50 102 ALA A CA 1
ATOM 778 C C . ALA A 1 102 ? -13.112 0.700 1.828 1.00 87.50 102 ALA A C 1
ATOM 780 O O . ALA A 1 102 ? -12.562 0.151 0.875 1.00 87.50 102 ALA A O 1
ATOM 781 N N . SER A 1 103 ? -12.766 1.926 2.232 1.00 89.25 103 SER A N 1
ATOM 782 C CA . SER A 1 103 ? -11.730 2.708 1.548 1.00 89.25 103 SER A CA 1
ATOM 783 C C . SER A 1 103 ? -10.341 2.072 1.674 1.00 89.25 103 SER A C 1
ATOM 785 O O . SER A 1 103 ? -9.614 2.014 0.680 1.00 89.25 103 SER A O 1
ATOM 787 N N . ALA A 1 104 ? -9.999 1.507 2.838 1.00 87.94 104 ALA A N 1
ATOM 788 C CA . ALA A 1 104 ? -8.756 0.764 3.032 1.00 87.94 104 ALA A CA 1
ATOM 789 C C . ALA A 1 104 ? -8.679 -0.480 2.129 1.00 87.94 104 ALA A C 1
ATOM 791 O O . ALA A 1 104 ? -7.670 -0.683 1.455 1.00 87.94 104 ALA A O 1
ATOM 792 N N . ILE A 1 105 ? -9.751 -1.278 2.052 1.00 90.19 105 ILE A N 1
ATOM 793 C CA . ILE A 1 105 ? -9.808 -2.477 1.200 1.00 90.19 105 ILE A CA 1
ATOM 794 C C . ILE A 1 105 ? -9.707 -2.102 -0.280 1.00 90.19 105 ILE A C 1
ATOM 796 O O . ILE A 1 105 ? -8.901 -2.686 -1.003 1.00 90.19 105 ILE A O 1
ATOM 800 N N . ILE A 1 106 ? -10.485 -1.117 -0.738 1.00 92.38 106 ILE A N 1
ATOM 801 C CA . ILE A 1 106 ? -10.458 -0.670 -2.139 1.00 92.38 106 ILE A CA 1
ATOM 802 C C . ILE A 1 106 ? -9.054 -0.183 -2.506 1.00 92.38 106 ILE A C 1
ATOM 804 O O . ILE A 1 106 ? -8.500 -0.605 -3.522 1.00 92.38 106 ILE A O 1
ATOM 808 N N . SER A 1 107 ? -8.453 0.654 -1.656 1.00 90.31 107 SER A N 1
ATOM 809 C CA . SER A 1 107 ? -7.084 1.131 -1.850 1.00 90.31 107 SER A CA 1
ATOM 810 C C . SER A 1 107 ? -6.099 -0.035 -1.945 1.00 90.31 107 SER A C 1
ATOM 812 O O . SER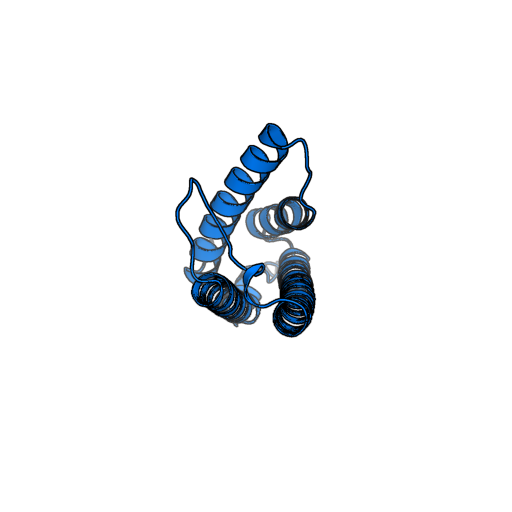 A 1 107 ? -5.303 -0.097 -2.880 1.00 90.31 107 SER A O 1
ATOM 814 N N . GLN A 1 108 ? -6.190 -1.011 -1.040 1.00 92.62 108 GLN A N 1
ATOM 815 C CA . GLN A 1 108 ? -5.308 -2.176 -1.024 1.00 92.62 108 GLN A CA 1
ATOM 816 C C . GLN A 1 108 ? -5.425 -3.021 -2.302 1.00 92.62 108 GLN A C 1
ATOM 818 O O . GLN A 1 108 ? -4.414 -3.442 -2.870 1.00 92.62 108 GLN A O 1
ATOM 823 N N . VAL A 1 109 ? -6.648 -3.247 -2.786 1.00 93.81 109 VAL A N 1
ATOM 824 C CA . VAL A 1 109 ? -6.903 -4.012 -4.015 1.00 93.81 109 VAL A CA 1
ATOM 825 C C . VAL A 1 109 ? -6.322 -3.297 -5.235 1.00 93.81 109 VAL A C 1
ATOM 827 O O . VAL A 1 109 ? -5.670 -3.936 -6.062 1.00 93.81 109 VAL A O 1
ATOM 830 N N . LEU A 1 110 ? -6.496 -1.977 -5.339 1.00 92.69 110 LEU A N 1
ATOM 831 C CA . LEU A 1 110 ? -5.927 -1.191 -6.437 1.00 92.69 110 LEU A CA 1
ATOM 832 C C . LEU A 1 110 ? -4.396 -1.266 -6.444 1.00 92.69 110 LEU A C 1
ATOM 834 O O . LEU A 1 110 ? -3.792 -1.525 -7.485 1.00 92.69 110 LEU A O 1
ATOM 838 N N . GLN A 1 111 ? -3.760 -1.114 -5.281 1.00 92.69 111 GLN A N 1
ATOM 839 C CA . GLN A 1 111 ? -2.307 -1.237 -5.153 1.00 92.69 111 GLN A CA 1
ATOM 840 C C . GLN A 1 111 ? -1.815 -2.627 -5.573 1.00 92.69 111 GLN A C 1
ATOM 842 O O . GLN A 1 111 ? -0.837 -2.746 -6.318 1.00 92.69 111 GLN A O 1
ATOM 847 N N . TRP A 1 112 ? -2.528 -3.678 -5.160 1.00 94.19 112 TRP A N 1
ATOM 848 C CA . TRP A 1 112 ? -2.231 -5.054 -5.551 1.00 94.19 112 TRP A CA 1
ATOM 849 C C . TRP A 1 112 ? -2.287 -5.240 -7.072 1.00 94.19 112 TRP A C 1
ATOM 851 O O . TRP A 1 112 ? -1.346 -5.762 -7.675 1.00 94.19 112 TRP A O 1
ATOM 861 N N . GLN A 1 113 ? -3.348 -4.753 -7.720 1.00 93.06 113 GLN A N 1
ATOM 862 C CA . GLN A 1 113 ? -3.484 -4.827 -9.177 1.00 93.06 113 GLN A CA 1
ATOM 863 C C . GLN A 1 113 ? -2.316 -4.140 -9.896 1.00 93.06 113 GLN A C 1
ATOM 865 O O . GLN A 1 113 ? -1.743 -4.708 -10.830 1.00 93.06 113 GLN A O 1
ATOM 870 N N . VAL A 1 114 ? -1.904 -2.954 -9.435 1.00 92.25 114 VAL A N 1
ATOM 871 C CA . VAL A 1 114 ? -0.765 -2.233 -10.019 1.00 92.25 114 VAL A CA 1
ATOM 872 C C . VAL A 1 114 ? 0.535 -3.018 -9.835 1.00 92.25 114 VAL A C 1
ATOM 874 O O . VAL A 1 114 ? 1.261 -3.223 -10.812 1.00 92.25 114 VAL A O 1
ATOM 877 N N . ALA A 1 115 ? 0.830 -3.506 -8.629 1.00 91.12 115 ALA A N 1
ATOM 878 C CA . ALA A 1 115 ? 2.098 -4.170 -8.310 1.00 91.12 115 ALA A CA 1
ATOM 879 C C . ALA A 1 115 ? 2.306 -5.521 -9.018 1.00 91.12 115 ALA A C 1
ATOM 881 O O . ALA A 1 115 ? 3.446 -5.925 -9.293 1.00 91.12 115 ALA A O 1
ATOM 882 N N . PHE A 1 116 ? 1.219 -6.225 -9.340 1.00 91.88 116 PHE A N 1
ATOM 883 C CA . PHE A 1 116 ? 1.269 -7.508 -10.045 1.00 91.88 116 PHE A CA 1
ATOM 884 C C . PHE A 1 116 ? 1.028 -7.404 -11.556 1.00 91.88 116 PHE A C 1
ATOM 886 O O . PHE A 1 116 ? 1.214 -8.395 -12.266 1.00 91.88 116 PHE A O 1
ATOM 893 N N . SER A 1 117 ? 0.713 -6.214 -12.076 1.00 91.69 117 SER A N 1
ATOM 894 C CA . SER A 1 117 ? 0.524 -6.008 -13.513 1.00 91.69 117 SER A CA 1
ATOM 895 C C . SER A 1 117 ? 1.794 -6.286 -14.337 1.00 91.69 117 SER A C 1
ATOM 897 O O . SER A 1 117 ? 2.933 -6.058 -13.907 1.00 91.69 117 SER A O 1
ATOM 899 N N . ALA A 1 118 ? 1.600 -6.742 -15.580 1.00 87.25 118 ALA A N 1
ATOM 900 C CA . ALA A 1 118 ? 2.693 -6.944 -16.535 1.00 87.25 118 ALA A CA 1
ATOM 901 C C . ALA A 1 118 ? 3.438 -5.634 -16.849 1.00 87.25 118 ALA A C 1
ATOM 903 O O . ALA A 1 118 ? 4.657 -5.633 -17.021 1.00 87.25 118 ALA A O 1
ATOM 904 N N . SER A 1 119 ? 2.711 -4.513 -16.857 1.00 87.69 119 SER A N 1
ATOM 905 C CA . SER A 1 119 ? 3.265 -3.175 -17.061 1.00 87.69 119 SER A CA 1
ATOM 906 C C . SER A 1 119 ? 4.297 -2.816 -15.989 1.00 87.69 119 SER A C 1
ATOM 908 O O . SER A 1 119 ? 5.413 -2.414 -16.317 1.00 87.69 119 SER A O 1
ATOM 910 N N . THR A 1 120 ? 3.967 -3.039 -14.714 1.00 88.56 120 THR A N 1
ATOM 911 C CA . THR A 1 120 ? 4.886 -2.797 -13.592 1.00 88.56 120 THR A CA 1
ATOM 912 C C . THR A 1 120 ? 6.096 -3.713 -13.652 1.00 88.56 120 THR A C 1
ATOM 914 O O . THR A 1 120 ? 7.225 -3.256 -13.499 1.00 88.56 120 THR A O 1
ATOM 917 N N . ARG A 1 121 ? 5.905 -4.989 -14.001 1.00 88.31 121 ARG A N 1
ATOM 918 C CA . ARG A 1 121 ? 7.031 -5.911 -14.193 1.00 88.31 121 ARG A CA 1
ATOM 919 C C . ARG A 1 121 ? 7.990 -5.441 -15.294 1.00 88.31 121 ARG A C 1
ATOM 921 O O . ARG A 1 121 ? 9.196 -5.526 -15.119 1.00 88.31 121 ARG A O 1
ATOM 928 N N . ASN A 1 122 ? 7.472 -4.935 -16.413 1.00 87.94 122 ASN A N 1
ATOM 929 C CA . ASN A 1 122 ? 8.287 -4.448 -17.533 1.00 87.94 122 ASN A CA 1
ATOM 930 C C . ASN A 1 122 ? 8.953 -3.085 -17.275 1.00 87.94 122 ASN A C 1
ATOM 932 O O . ASN A 1 122 ? 9.925 -2.745 -17.958 1.00 87.94 122 ASN A O 1
ATOM 936 N N . PHE A 1 123 ? 8.427 -2.306 -16.327 1.00 86.88 123 PHE A N 1
ATOM 937 C CA . PHE A 1 123 ? 9.022 -1.049 -15.879 1.00 86.88 123 PHE A CA 1
ATOM 938 C C . PHE A 1 123 ? 10.305 -1.275 -15.071 1.00 86.88 123 PHE A C 1
ATOM 940 O O . PHE A 1 123 ? 11.283 -0.573 -15.304 1.00 86.88 123 PHE A O 1
ATOM 947 N N . PHE A 1 124 ? 10.309 -2.287 -14.198 1.00 86.00 124 PHE A N 1
ATOM 948 C CA . PHE A 1 124 ? 11.455 -2.675 -13.364 1.00 86.00 124 PHE A CA 1
ATOM 949 C C . PHE A 1 124 ? 12.396 -3.697 -14.015 1.00 86.00 124 PHE A C 1
ATOM 951 O O . PHE A 1 124 ? 13.310 -4.180 -13.359 1.00 86.00 124 PHE A O 1
ATOM 958 N N . LYS A 1 125 ? 12.172 -4.087 -15.277 1.00 84.94 125 LYS A N 1
ATOM 959 C CA . LYS A 1 125 ? 13.129 -4.952 -15.977 1.00 84.94 125 LYS A CA 1
ATOM 960 C C . LYS A 1 125 ? 14.413 -4.163 -16.257 1.00 84.94 125 LYS A C 1
ATOM 962 O O . LYS A 1 125 ? 14.297 -3.083 -16.853 1.00 84.94 125 LYS A O 1
ATOM 967 N N . PRO A 1 126 ? 15.597 -4.714 -15.937 1.00 70.00 126 PRO A N 1
ATOM 968 C CA . PRO A 1 126 ? 16.854 -4.093 -16.317 1.00 70.00 126 PRO A CA 1
ATOM 969 C C . PRO A 1 126 ? 16.900 -3.954 -17.840 1.00 70.00 126 PRO A C 1
ATOM 971 O O . PRO A 1 126 ? 16.408 -4.812 -18.582 1.00 70.00 126 PRO A O 1
ATOM 974 N N . ILE A 1 127 ? 17.439 -2.834 -18.319 1.00 63.97 127 ILE A N 1
ATOM 975 C CA . ILE A 1 127 ? 17.685 -2.640 -19.748 1.00 63.97 127 ILE A CA 1
ATOM 976 C C . ILE A 1 127 ? 18.761 -3.660 -20.121 1.00 63.97 127 ILE A C 1
ATOM 978 O O . ILE A 1 127 ? 19.886 -3.550 -19.643 1.00 63.97 127 ILE A O 1
ATOM 982 N N . SER A 1 128 ? 18.416 -4.673 -20.922 1.00 57.19 128 SER A N 1
ATOM 983 C CA . SER A 1 128 ? 19.410 -5.601 -21.460 1.00 57.19 128 SER A CA 1
ATOM 984 C C . SER A 1 128 ? 20.362 -4.798 -22.339 1.00 57.19 128 SER A C 1
ATOM 986 O O . SER A 1 128 ? 19.974 -4.343 -23.418 1.00 57.19 128 SER A O 1
ATOM 988 N N . VAL A 1 129 ? 21.574 -4.573 -21.848 1.00 54.59 129 VAL A N 1
ATOM 989 C CA . VAL A 1 129 ? 22.667 -4.056 -22.663 1.00 54.59 129 VAL A CA 1
ATOM 990 C C . VAL A 1 129 ? 23.136 -5.244 -23.503 1.00 54.59 129 VAL A C 1
ATOM 992 O O . VAL A 1 129 ? 23.747 -6.161 -22.961 1.00 54.59 129 VAL A O 1
ATOM 995 N N . ASN A 1 130 ? 22.727 -5.277 -24.773 1.00 43.03 130 ASN A N 1
ATOM 996 C CA . ASN A 1 130 ? 23.410 -6.071 -25.797 1.00 43.03 130 ASN A CA 1
ATOM 997 C C . ASN A 1 130 ? 24.650 -5.307 -26.251 1.00 43.03 130 ASN A C 1
ATOM 999 O O . ASN A 1 130 ? 24.529 -4.067 -26.391 1.00 43.03 130 ASN A O 1
#

Sequence (130 aa):
MKSYPWPIASLTICYLLAATLGMTYAITSANLNLFSLGMIPVLVGIYLRADWGLLLLRLYIAIQALAIMALATTAVIAWQINPKEVVVQWNGIVIPIGLVIASAIISQVLQWQVAFSASTRNFFKPISVN

Foldseek 3Di:
DPDDDPLVVVVLVVLVVVLVVQVVCCVVVVDHDPLSVLSVVLNVCLVVLALCNLVSLVVSLVVLVVVLVVVVVVLVVVCVVPVVVSFDDDPNDTDPVVVVNVVSVVVSVSSVCSSPDPSVVVSSDPDPDD

Secondary structure (DSSP, 8-state):
-PPPPHHHHHHHHHHHHHHHHHHHHHHHHT---HHHHHHHHHHHHHHHT-TTHHHHHHHHHHHHHHHHHHHHHHHHHHHHH-TTT--EEETTEEE-HHHHHHHHHHHHHHHHHHHHSHHHHHHSS-----

Radius of gyration: 17.55 Å; chains: 1; bounding box: 44×26×49 Å

pLDDT: mean 84.86, std 9.27, range [43.03, 94.56]